Protein AF-A0A9D7BCQ9-F1 (afdb_monomer)

Foldseek 3Di:
DDDPPPFKDWDKDPFADPPQQWKKKWKAFPVRHTPDIDIDGADPRIDTDIDGNVPSDDPGDMDIWIGGPPDGDD

Radius of gyration: 13.4 Å; Cα contacts (8 Å, |Δi|>4): 123; chains: 1; bounding box: 29×22×42 Å

Solvent-accessible surface area (backbone atoms only — not comparable to full-atom values): 4679 Å² total; per-residue (Å²): 131,89,75,80,62,85,34,54,47,79,47,74,42,94,68,49,63,91,90,48,57,40,32,39,40,38,32,22,40,81,87,68,50,76,77,47,76,46,79,42,73,46,54,96,47,29,38,78,49,76,44,74,48,81,65,74,67,71,96,76,63,68,49,78,47,66,23,60,46,97,46,72,78,128

pLDDT: mean 78.8, std 14.35, range [35.03, 90.81]

Sequence (74 aa):
MPQERGDQLFVSLSSVAEGVQTVNVDIYDAFGKRVSARTIAVQDGYLNTVLDLNGELANGVYMVNIAAGAKTCT

Structure (mmCIF, N/CA/C/O backbone):
data_AF-A0A9D7BCQ9-F1
#
_entry.id   AF-A0A9D7BCQ9-F1
#
loop_
_atom_site.group_PDB
_atom_site.id
_atom_site.type_symbol
_atom_site.label_atom_id
_atom_site.label_alt_id
_atom_site.label_comp_id
_atom_site.label_asym_id
_atom_site.label_entity_id
_atom_site.label_seq_id
_atom_site.pdbx_PDB_ins_code
_atom_site.Cartn_x
_atom_site.Cartn_y
_atom_site.Cartn_z
_atom_site.occupancy
_atom_site.B_iso_or_equiv
_atom_site.auth_seq_id
_atom_site.auth_comp_id
_atom_site.auth_asym_id
_atom_site.auth_atom_id
_atom_site.pdbx_PDB_model_num
ATOM 1 N N . MET A 1 1 ? -5.588 -13.705 -27.648 1.00 35.03 1 MET A N 1
ATOM 2 C CA . MET A 1 1 ? -4.379 -13.036 -27.125 1.00 35.03 1 MET A CA 1
ATOM 3 C C . MET A 1 1 ? -4.609 -12.828 -25.633 1.00 35.03 1 MET A C 1
ATOM 5 O O . MET A 1 1 ? -5.642 -12.243 -25.324 1.00 35.03 1 MET A O 1
ATOM 9 N N . PRO A 1 2 ? -3.779 -13.346 -24.713 1.00 41.59 2 PRO A N 1
ATOM 10 C CA . PRO A 1 2 ? -3.921 -13.002 -23.305 1.00 41.59 2 PRO A CA 1
ATOM 11 C C . PRO A 1 2 ? -3.455 -11.552 -23.137 1.00 41.59 2 PRO A C 1
ATOM 13 O O . PRO A 1 2 ? -2.376 -11.182 -23.588 1.00 41.59 2 PRO A O 1
ATOM 16 N N . GLN A 1 3 ? -4.326 -10.708 -22.596 1.00 44.38 3 GLN A N 1
ATOM 17 C CA . GLN A 1 3 ? -4.011 -9.322 -22.293 1.00 44.3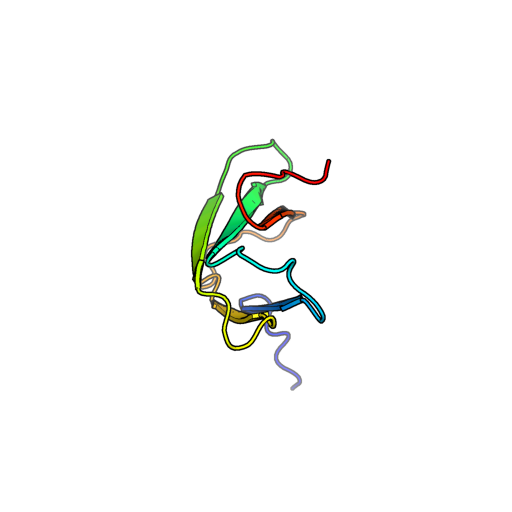8 3 GLN A CA 1
ATOM 18 C C . GLN A 1 3 ? -3.389 -9.327 -20.902 1.00 44.38 3 GLN A C 1
ATOM 20 O O . GLN A 1 3 ? -4.097 -9.518 -19.913 1.00 44.38 3 GLN A O 1
ATOM 25 N N . GLU A 1 4 ? -2.064 -9.221 -20.842 1.00 45.34 4 GLU A N 1
ATOM 26 C CA . GLU A 1 4 ? -1.344 -8.972 -19.595 1.00 45.34 4 GLU A CA 1
ATOM 27 C C . GLU A 1 4 ? -1.925 -7.674 -19.013 1.00 4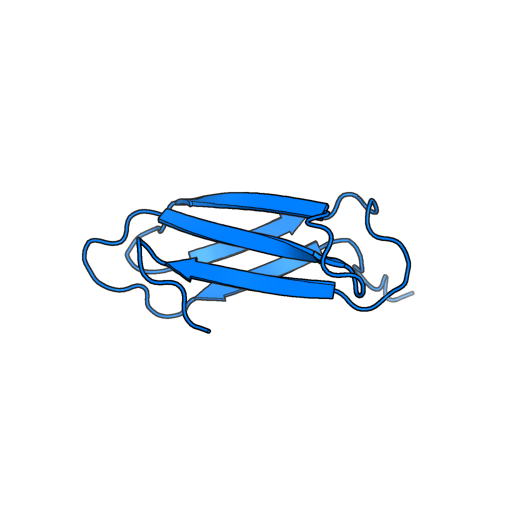5.34 4 GLU A C 1
ATOM 29 O O . GLU A 1 4 ? -1.730 -6.592 -19.565 1.00 45.34 4 GLU A O 1
ATOM 34 N N . ARG A 1 5 ? -2.740 -7.785 -17.958 1.00 54.53 5 ARG A N 1
ATOM 35 C CA . ARG A 1 5 ? -3.377 -6.655 -17.267 1.00 54.53 5 ARG A CA 1
ATOM 36 C C . ARG A 1 5 ? -2.330 -5.934 -16.416 1.00 54.53 5 ARG A C 1
ATOM 38 O O . ARG A 1 5 ? -2.433 -5.926 -15.194 1.00 54.53 5 ARG A O 1
ATOM 45 N N . GLY A 1 6 ? -1.313 -5.359 -17.058 1.00 57.47 6 GLY A N 1
ATOM 46 C CA . GLY A 1 6 ? -0.274 -4.561 -16.395 1.00 57.47 6 GLY A CA 1
ATOM 47 C C . GLY A 1 6 ? -0.829 -3.348 -15.638 1.00 57.47 6 GLY A C 1
ATOM 48 O O . GLY A 1 6 ? -0.140 -2.777 -14.801 1.00 57.47 6 GLY A O 1
ATOM 49 N N . ASP A 1 7 ? -2.096 -3.009 -15.880 1.00 75.88 7 ASP A N 1
ATOM 50 C CA . ASP A 1 7 ? -2.758 -1.831 -15.333 1.00 75.88 7 ASP A CA 1
ATOM 51 C C . ASP A 1 7 ? -3.541 -2.115 -14.045 1.00 75.88 7 ASP A C 1
ATOM 53 O O . ASP A 1 7 ? -4.162 -1.209 -13.507 1.00 75.88 7 ASP A O 1
ATOM 57 N N . GLN A 1 8 ? -3.574 -3.351 -13.535 1.00 78.62 8 GLN A N 1
ATOM 58 C CA . GLN A 1 8 ? -4.368 -3.686 -12.348 1.00 78.62 8 GLN A CA 1
ATOM 59 C C . GLN A 1 8 ? -3.534 -4.410 -11.297 1.00 78.62 8 GLN A C 1
ATOM 61 O O . GLN A 1 8 ? -2.997 -5.489 -11.538 1.00 78.62 8 GLN A O 1
ATOM 66 N N . LEU A 1 9 ? -3.488 -3.840 -10.094 1.00 80.50 9 LEU A N 1
ATOM 67 C CA . LEU A 1 9 ? -2.898 -4.471 -8.920 1.00 80.50 9 LEU A CA 1
ATOM 68 C C . LEU A 1 9 ? -4.004 -5.055 -8.038 1.00 80.50 9 LEU A C 1
ATOM 70 O O . LEU A 1 9 ? -4.838 -4.329 -7.497 1.00 80.50 9 LEU A O 1
ATOM 74 N N . PHE A 1 10 ? -3.985 -6.373 -7.869 1.00 83.44 10 PHE A N 1
ATOM 75 C CA . PHE A 1 10 ? -4.869 -7.078 -6.947 1.00 83.44 10 PHE A CA 1
ATOM 76 C C . PHE A 1 10 ? -4.231 -7.096 -5.560 1.00 83.44 10 PHE A C 1
ATOM 78 O O . PHE A 1 10 ? -3.150 -7.656 -5.376 1.00 83.44 10 PHE A O 1
ATOM 85 N N . VAL A 1 11 ? -4.898 -6.485 -4.583 1.00 82.44 11 VAL A N 1
ATOM 86 C CA . VAL A 1 11 ? -4.453 -6.466 -3.187 1.00 82.44 11 VAL A CA 1
ATOM 87 C C . VAL A 1 11 ? -5.446 -7.262 -2.355 1.00 82.44 11 VAL A C 1
ATOM 89 O O . VAL A 1 11 ? -6.644 -6.971 -2.338 1.00 82.44 11 VAL A O 1
ATOM 92 N N . SER A 1 12 ? -4.947 -8.281 -1.660 1.00 84.19 12 SER A N 1
ATOM 93 C CA . SER A 1 12 ? -5.745 -9.121 -0.772 1.00 84.19 12 SER A CA 1
ATOM 94 C C . SER A 1 12 ? -5.041 -9.299 0.569 1.00 84.19 12 SER A C 1
ATOM 96 O O . SER A 1 12 ? -3.899 -9.750 0.614 1.00 84.19 12 SER A O 1
ATOM 98 N N . LEU A 1 13 ? -5.730 -8.963 1.659 1.00 82.31 13 LEU A N 1
ATOM 99 C CA . LEU A 1 13 ? -5.303 -9.252 3.027 1.00 82.31 13 LEU A CA 1
ATOM 100 C C . LEU A 1 13 ? -6.315 -10.214 3.645 1.00 82.31 13 LEU A C 1
ATOM 102 O O . LEU A 1 13 ? -7.490 -9.880 3.805 1.00 82.31 13 LEU A O 1
ATOM 106 N N . SER A 1 14 ? -5.844 -11.414 3.983 1.00 80.00 14 SER A N 1
ATOM 107 C CA . SER A 1 14 ? -6.658 -12.505 4.532 1.00 80.00 14 SER A CA 1
ATOM 108 C C . SER A 1 14 ? -7.015 -12.325 6.006 1.00 80.00 14 SER A C 1
ATOM 110 O O . SER A 1 14 ? -7.845 -13.059 6.523 1.00 80.00 14 SER A O 1
ATOM 112 N N . SER A 1 15 ? -6.369 -11.391 6.697 1.00 81.12 15 SER A N 1
ATOM 113 C CA . SER A 1 15 ? -6.720 -11.008 8.059 1.00 81.12 15 SER A CA 1
ATOM 114 C C . SER A 1 15 ? -6.176 -9.619 8.338 1.00 81.12 15 SER A C 1
ATOM 116 O O . SER A 1 15 ? -4.973 -9.379 8.196 1.00 81.12 15 SER A O 1
ATOM 118 N N . VAL A 1 16 ? -7.046 -8.722 8.765 1.00 81.62 16 VAL A N 1
ATOM 119 C CA . VAL A 1 16 ? -6.674 -7.403 9.257 1.00 81.62 16 VAL A CA 1
ATOM 120 C C . VAL A 1 16 ? -6.950 -7.361 10.759 1.00 81.62 16 VAL A C 1
ATOM 122 O O . VAL A 1 16 ? -7.959 -7.884 11.226 1.00 81.62 16 VAL A O 1
ATOM 125 N N . ALA A 1 17 ? -6.018 -6.795 11.529 1.00 81.75 17 ALA A N 1
ATOM 126 C CA . ALA A 1 17 ? -6.125 -6.748 12.984 1.00 81.75 17 ALA A CA 1
ATOM 127 C C . ALA A 1 17 ? -7.410 -6.038 13.443 1.00 81.75 17 ALA A C 1
ATOM 129 O O . ALA A 1 17 ? -7.832 -5.042 12.851 1.00 81.75 17 ALA A O 1
ATOM 130 N N . GLU A 1 18 ? -8.002 -6.535 14.528 1.00 78.62 18 GLU A N 1
ATOM 131 C CA . GLU A 1 18 ? -9.231 -5.982 15.092 1.00 78.62 18 GLU A CA 1
ATOM 132 C C . GLU A 1 18 ? -9.050 -4.493 15.449 1.00 78.62 18 GLU A C 1
ATOM 134 O O . GLU A 1 18 ? -8.024 -4.082 15.995 1.00 78.62 18 GLU A O 1
ATOM 139 N N . GLY A 1 19 ? -10.029 -3.665 15.079 1.00 81.56 19 GLY A N 1
ATOM 140 C CA . GLY A 1 19 ? -9.976 -2.209 15.251 1.00 81.56 19 GLY A CA 1
ATOM 141 C C . GLY A 1 19 ? -9.297 -1.430 14.116 1.00 81.56 19 GLY A C 1
ATOM 142 O O . GLY A 1 19 ? -9.407 -0.202 14.082 1.00 81.56 19 GLY A O 1
ATOM 143 N N . VAL A 1 20 ? -8.650 -2.095 13.151 1.00 87.38 20 VAL A N 1
ATOM 144 C CA . VAL A 1 20 ? -8.158 -1.431 11.934 1.00 87.38 20 VAL A CA 1
ATOM 145 C C . VAL A 1 20 ? -9.306 -1.259 10.942 1.00 87.38 20 VAL A C 1
ATOM 147 O O . VAL A 1 20 ? -9.861 -2.225 10.428 1.00 87.38 20 VAL A O 1
ATOM 150 N N . GLN A 1 21 ? -9.642 -0.004 10.656 1.00 88.38 21 GLN A N 1
ATOM 151 C CA . GLN A 1 21 ? -10.745 0.353 9.756 1.00 88.38 21 GLN A CA 1
ATOM 152 C C . GLN A 1 21 ? -10.272 0.638 8.330 1.00 88.38 21 GLN A C 1
ATOM 154 O O . GLN A 1 21 ? -11.050 0.546 7.383 1.00 88.38 21 GLN A O 1
ATOM 159 N N . THR A 1 22 ? -8.999 0.999 8.169 1.00 89.38 22 THR A N 1
ATOM 160 C CA . THR A 1 22 ? -8.425 1.394 6.886 1.00 89.38 22 THR A CA 1
ATOM 161 C C . THR A 1 22 ? -7.019 0.841 6.697 1.00 89.38 22 THR A C 1
ATOM 163 O O . THR A 1 22 ? -6.257 0.640 7.648 1.00 89.38 22 THR A O 1
ATOM 166 N N . VAL A 1 23 ? -6.680 0.617 5.433 1.00 88.62 23 VAL A N 1
ATOM 167 C CA . VAL A 1 23 ? -5.355 0.225 4.961 1.00 88.62 23 VAL A CA 1
ATOM 168 C C . VAL A 1 23 ? -4.875 1.279 3.975 1.00 88.62 23 VAL A C 1
ATOM 170 O O . VAL A 1 23 ? -5.609 1.662 3.064 1.00 88.62 23 VAL A O 1
ATOM 173 N N . ASN A 1 24 ? -3.644 1.738 4.154 1.00 90.25 24 ASN A N 1
ATOM 174 C CA . ASN A 1 24 ? -2.963 2.594 3.197 1.00 90.25 24 ASN A CA 1
ATOM 175 C C . ASN A 1 24 ? -2.117 1.739 2.260 1.00 90.25 24 ASN A C 1
ATOM 177 O O . ASN A 1 24 ? -1.403 0.840 2.702 1.00 90.25 24 ASN A O 1
ATOM 181 N N . VAL A 1 25 ? -2.206 2.039 0.971 1.00 89.56 25 VAL A N 1
ATOM 182 C CA . VAL A 1 25 ? -1.389 1.447 -0.079 1.00 89.56 25 VAL A CA 1
ATOM 183 C C . VAL A 1 25 ? -0.658 2.578 -0.784 1.00 89.56 25 VAL A C 1
ATOM 185 O O . VAL A 1 25 ? -1.283 3.393 -1.465 1.00 89.56 25 VAL A O 1
ATOM 188 N N . ASP A 1 26 ? 0.658 2.628 -0.619 1.00 90.50 26 ASP A N 1
ATOM 189 C CA . ASP A 1 26 ? 1.540 3.565 -1.308 1.00 90.50 26 ASP A CA 1
ATOM 190 C C . ASP A 1 26 ? 2.375 2.802 -2.342 1.00 90.50 26 ASP A C 1
ATOM 192 O O . ASP A 1 26 ? 2.919 1.735 -2.058 1.00 90.50 26 ASP A O 1
ATOM 196 N N . ILE A 1 27 ? 2.496 3.349 -3.549 1.00 88.31 27 ILE A N 1
ATOM 197 C CA . ILE A 1 27 ? 3.301 2.773 -4.631 1.00 88.31 27 ILE A CA 1
ATOM 198 C C . ILE A 1 27 ? 4.440 3.735 -4.942 1.00 88.31 27 ILE A C 1
ATOM 200 O O . ILE A 1 27 ? 4.210 4.929 -5.157 1.00 88.31 27 ILE A O 1
ATOM 204 N N . TYR A 1 28 ? 5.655 3.206 -4.999 1.00 89.38 28 TYR A N 1
ATOM 205 C CA . TYR A 1 28 ? 6.879 3.938 -5.299 1.00 89.38 28 TYR A CA 1
ATOM 206 C C . TYR A 1 28 ? 7.541 3.372 -6.553 1.00 89.38 28 TYR A C 1
ATOM 208 O O . TYR A 1 28 ? 7.524 2.160 -6.762 1.00 89.38 28 TYR A O 1
ATOM 216 N N . ASP A 1 29 ? 8.131 4.233 -7.381 1.00 88.75 29 ASP A N 1
ATOM 217 C CA . ASP A 1 29 ? 8.999 3.790 -8.476 1.00 88.75 29 ASP A CA 1
ATOM 218 C C . ASP A 1 29 ? 10.366 3.299 -7.963 1.00 88.75 29 ASP A C 1
ATOM 220 O O . ASP A 1 29 ? 10.689 3.404 -6.777 1.00 88.75 29 ASP A O 1
ATOM 224 N N . ALA A 1 30 ? 11.192 2.774 -8.868 1.00 86.75 30 ALA A N 1
ATOM 225 C CA . ALA A 1 30 ? 12.533 2.280 -8.551 1.00 86.75 30 ALA A CA 1
ATOM 226 C C . ALA A 1 30 ? 13.485 3.348 -7.966 1.00 86.75 30 ALA A C 1
ATOM 228 O O . ALA A 1 30 ? 14.517 2.993 -7.398 1.00 86.75 30 ALA A O 1
ATOM 229 N N . PHE A 1 31 ? 13.156 4.639 -8.085 1.00 89.31 31 PHE A N 1
ATOM 230 C CA . PHE A 1 31 ? 13.920 5.753 -7.517 1.00 89.31 31 PHE A CA 1
ATOM 231 C C . PHE A 1 31 ? 13.370 6.213 -6.157 1.00 89.31 31 PHE A C 1
ATOM 233 O O . PHE A 1 31 ? 13.905 7.147 -5.560 1.00 89.31 31 PHE A O 1
ATOM 240 N N . GLY A 1 32 ? 12.310 5.570 -5.654 1.00 89.06 32 GLY A N 1
ATOM 241 C CA . GLY A 1 32 ? 11.665 5.907 -4.387 1.00 89.06 32 GLY A CA 1
ATOM 242 C C . GLY A 1 32 ? 10.685 7.080 -4.478 1.00 89.06 32 GLY A C 1
ATOM 243 O O . GLY A 1 32 ? 10.236 7.581 -3.445 1.00 89.06 32 GLY A O 1
ATOM 244 N N . LYS A 1 33 ? 10.316 7.538 -5.682 1.00 89.75 33 LYS A N 1
ATOM 245 C CA . LYS A 1 33 ? 9.268 8.554 -5.841 1.00 89.75 33 LYS A CA 1
ATOM 246 C C . LYS A 1 33 ? 7.907 7.891 -5.680 1.00 89.75 33 LYS A C 1
ATOM 248 O O . LYS A 1 33 ? 7.593 6.930 -6.378 1.00 89.75 33 LYS A O 1
ATOM 253 N N . ARG A 1 34 ? 7.063 8.440 -4.803 1.00 90.19 34 ARG A N 1
ATOM 254 C CA . ARG A 1 34 ? 5.678 7.977 -4.665 1.00 9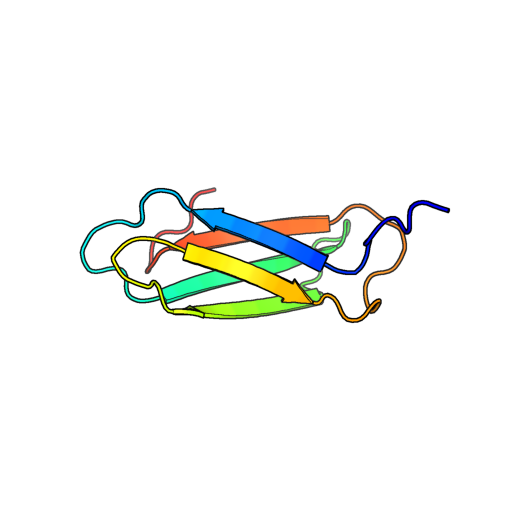0.19 34 ARG A CA 1
ATOM 255 C C . ARG A 1 34 ? 4.873 8.344 -5.911 1.00 90.19 34 ARG A C 1
ATOM 257 O O . ARG A 1 34 ? 4.728 9.527 -6.219 1.00 90.19 34 ARG A O 1
ATOM 264 N N . VAL A 1 35 ? 4.350 7.335 -6.599 1.00 88.88 35 VAL A N 1
ATOM 265 C CA . VAL A 1 35 ? 3.559 7.475 -7.832 1.00 88.88 35 VAL A CA 1
ATOM 266 C C . VAL A 1 35 ? 2.058 7.325 -7.587 1.00 88.88 35 VAL A C 1
ATOM 268 O O . VAL A 1 35 ? 1.269 7.888 -8.332 1.00 88.88 35 VAL A O 1
ATOM 271 N N . SER A 1 36 ? 1.650 6.629 -6.522 1.00 87.12 36 SER A N 1
ATOM 272 C CA . SER A 1 36 ? 0.240 6.475 -6.145 1.00 87.12 36 SER A CA 1
ATOM 273 C C . SER A 1 36 ? 0.103 6.287 -4.635 1.00 87.12 36 SER A C 1
ATOM 275 O O . SER A 1 36 ? 1.007 5.754 -3.991 1.00 87.12 36 SER A O 1
ATOM 277 N N . ALA A 1 37 ? -1.014 6.743 -4.072 1.00 89.81 37 ALA A N 1
ATOM 278 C CA . ALA A 1 37 ? -1.360 6.573 -2.664 1.00 89.81 37 ALA A CA 1
ATOM 279 C C . ALA A 1 37 ? -2.875 6.403 -2.533 1.00 89.81 37 ALA A C 1
ATOM 281 O O . ALA A 1 37 ? -3.637 7.221 -3.057 1.00 89.81 37 ALA A O 1
ATOM 282 N N . ARG A 1 38 ? -3.321 5.346 -1.852 1.00 88.00 38 ARG A N 1
ATOM 283 C CA . ARG A 1 38 ? -4.744 5.047 -1.654 1.00 88.00 38 ARG A CA 1
ATOM 284 C C . ARG A 1 38 ? -5.016 4.612 -0.226 1.00 88.00 38 ARG A C 1
ATOM 286 O O . ARG A 1 38 ? -4.281 3.803 0.325 1.00 88.00 38 ARG A O 1
ATOM 293 N N . THR A 1 39 ? -6.117 5.098 0.331 1.00 90.81 39 THR A N 1
ATOM 294 C CA . THR A 1 39 ? -6.665 4.621 1.602 1.00 90.81 39 THR A CA 1
ATOM 295 C C . THR A 1 39 ? -7.913 3.810 1.306 1.00 90.81 39 THR A C 1
ATOM 297 O O . THR A 1 39 ? -8.818 4.287 0.622 1.00 90.81 39 THR A O 1
ATOM 300 N N . ILE A 1 40 ? -7.953 2.579 1.800 1.00 89.88 40 ILE A N 1
ATOM 301 C CA . ILE A 1 40 ? -8.985 1.600 1.470 1.00 89.88 40 ILE A CA 1
ATOM 302 C C . ILE A 1 40 ? -9.625 1.120 2.765 1.00 89.88 40 ILE A C 1
ATOM 304 O O . ILE A 1 40 ? -8.926 0.755 3.709 1.00 89.88 40 ILE A O 1
ATOM 308 N N . ALA A 1 41 ? -10.954 1.151 2.822 1.00 88.94 41 ALA A N 1
ATOM 309 C CA . ALA A 1 41 ? -11.696 0.656 3.971 1.00 88.94 41 ALA A CA 1
ATOM 310 C C . ALA A 1 41 ? -11.605 -0.873 4.053 1.00 88.94 41 ALA A C 1
ATOM 312 O O . ALA A 1 41 ? -11.739 -1.571 3.046 1.00 88.94 41 ALA A O 1
ATOM 313 N N . VAL A 1 42 ? -11.392 -1.377 5.264 1.00 88.81 42 VAL A N 1
ATOM 314 C CA . VAL A 1 42 ? -11.426 -2.807 5.580 1.00 88.81 42 VAL A CA 1
ATOM 315 C C . VAL A 1 42 ? -12.886 -3.226 5.714 1.00 88.81 42 VAL A C 1
ATOM 317 O O . VAL A 1 42 ? -13.666 -2.534 6.367 1.00 88.81 42 VAL A O 1
ATOM 320 N N . GLN A 1 43 ? -13.257 -4.350 5.105 1.00 86.06 43 GLN A N 1
ATOM 321 C CA . GLN A 1 43 ? -14.615 -4.890 5.160 1.00 86.06 43 GLN A CA 1
ATOM 322 C C . GLN A 1 43 ? -14.587 -6.244 5.862 1.00 86.06 43 GLN A C 1
ATOM 324 O O . GLN A 1 43 ? -13.891 -7.159 5.430 1.00 86.06 43 GLN A O 1
ATOM 329 N N . ASP A 1 44 ? -15.305 -6.346 6.981 1.00 83.38 44 ASP A N 1
ATOM 330 C CA . ASP A 1 44 ? -15.431 -7.568 7.788 1.00 83.38 44 ASP A CA 1
ATOM 331 C C . ASP A 1 44 ? -14.091 -8.204 8.213 1.00 83.38 44 ASP A C 1
ATOM 333 O O . ASP A 1 44 ? -13.975 -9.419 8.337 1.00 83.38 44 ASP A O 1
ATOM 337 N N . GLY A 1 45 ? -13.056 -7.385 8.440 1.00 82.88 45 GLY A N 1
ATOM 338 C CA . GLY A 1 45 ? -11.713 -7.860 8.810 1.00 82.88 45 GLY A CA 1
ATOM 339 C C . GLY A 1 45 ? -10.873 -8.367 7.631 1.00 82.88 45 GLY A C 1
ATOM 340 O O . GLY A 1 45 ? -9.756 -8.847 7.831 1.00 82.88 45 GLY A O 1
ATOM 341 N N . TYR A 1 46 ? -11.378 -8.213 6.408 1.00 83.88 46 TYR A N 1
ATOM 342 C CA . TYR A 1 46 ? -10.701 -8.565 5.169 1.00 83.88 46 TYR A CA 1
ATOM 343 C C . TYR A 1 46 ? -10.518 -7.334 4.284 1.00 83.88 46 TYR A C 1
ATOM 345 O O . TYR A 1 46 ? -11.254 -6.345 4.347 1.00 83.88 46 TYR A O 1
ATOM 353 N N . LEU A 1 47 ? -9.523 -7.411 3.408 1.00 8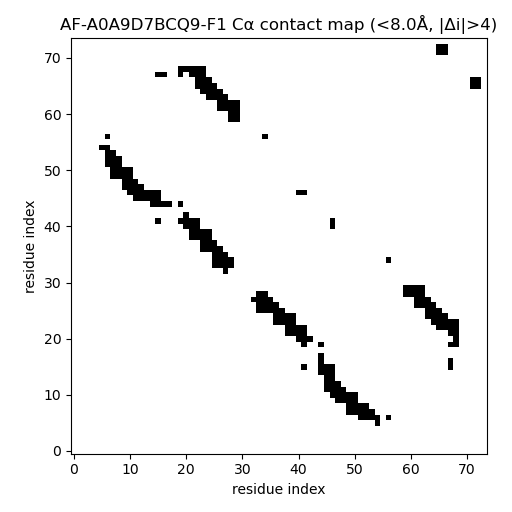5.69 47 LEU A N 1
ATOM 354 C CA . LEU A 1 47 ? -9.372 -6.473 2.308 1.00 85.69 47 LEU A CA 1
ATOM 355 C C . LEU A 1 47 ? -9.243 -7.275 1.023 1.00 85.69 47 LEU A C 1
ATOM 357 O O . LEU A 1 47 ? -8.348 -8.107 0.911 1.00 85.69 47 LEU A O 1
ATOM 361 N N . ASN A 1 48 ? -10.108 -7.004 0.052 1.00 88.25 48 ASN A N 1
ATOM 362 C CA . ASN A 1 48 ? -9.952 -7.489 -1.311 1.00 88.25 48 ASN A CA 1
ATOM 363 C C . ASN A 1 48 ? -10.312 -6.355 -2.265 1.00 88.25 48 ASN A C 1
ATOM 365 O O . ASN A 1 48 ? -11.453 -5.893 -2.295 1.00 88.25 48 ASN A O 1
ATOM 369 N N . THR A 1 49 ? -9.320 -5.849 -2.984 1.00 84.38 49 THR A N 1
ATOM 370 C CA . THR A 1 49 ? -9.485 -4.662 -3.814 1.00 84.38 49 THR A CA 1
ATOM 371 C C . THR A 1 49 ? -8.607 -4.742 -5.049 1.00 84.38 49 THR A C 1
ATOM 373 O O . THR A 1 49 ? -7.500 -5.285 -5.028 1.00 84.38 49 THR A O 1
ATOM 376 N N . VAL A 1 50 ? 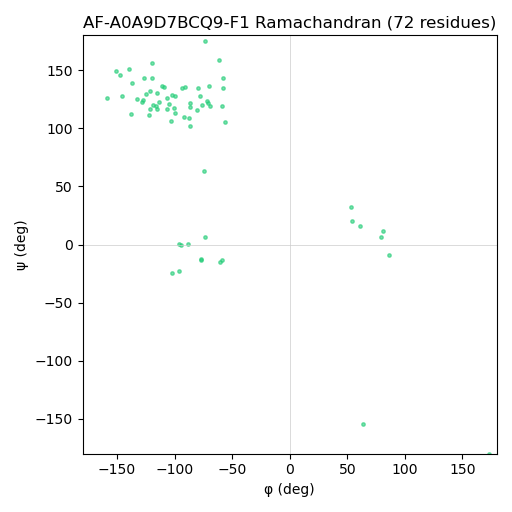-9.129 -4.189 -6.137 1.00 86.56 50 VAL A N 1
ATOM 377 C CA . VAL A 1 50 ? -8.404 -4.026 -7.389 1.00 86.56 50 VAL A CA 1
ATOM 378 C C . VAL A 1 50 ? -8.065 -2.554 -7.514 1.00 86.56 50 VAL A C 1
ATOM 380 O O . VAL A 1 50 ? -8.951 -1.700 -7.590 1.00 86.56 50 VAL A O 1
ATOM 383 N N . LEU A 1 51 ? -6.773 -2.257 -7.512 1.00 83.25 51 LEU A N 1
ATOM 384 C CA . LEU A 1 51 ? -6.272 -0.923 -7.771 1.00 83.25 51 LEU A CA 1
ATOM 385 C C . LEU A 1 51 ? -5.982 -0.803 -9.259 1.00 83.25 51 LEU A C 1
ATOM 387 O O . LEU A 1 51 ? -5.044 -1.413 -9.763 1.00 83.25 51 LEU A O 1
ATOM 391 N N . ASP A 1 52 ? -6.796 -0.009 -9.945 1.00 83.00 52 ASP A N 1
ATOM 392 C CA . ASP A 1 52 ? -6.492 0.408 -11.309 1.00 83.00 52 ASP A CA 1
ATOM 393 C C . ASP A 1 52 ? -5.324 1.399 -11.293 1.00 83.00 52 ASP A C 1
ATOM 395 O O . ASP A 1 52 ? -5.385 2.425 -10.615 1.00 83.00 52 ASP A O 1
ATOM 399 N N . LEU A 1 53 ? -4.250 1.065 -11.989 1.00 77.81 53 LEU A N 1
ATOM 400 C CA . LEU A 1 53 ? -3.041 1.865 -12.147 1.00 77.81 53 LEU A CA 1
ATOM 401 C C . LEU A 1 53 ? -3.155 2.810 -13.354 1.00 77.81 53 LEU A C 1
ATOM 403 O O . LEU A 1 53 ? -2.214 3.552 -13.625 1.00 77.81 53 LEU A O 1
ATOM 407 N N . ASN A 1 54 ? -4.293 2.785 -14.064 1.00 72.06 54 ASN A N 1
ATOM 408 C CA . ASN A 1 54 ? -4.662 3.640 -15.194 1.00 72.06 54 ASN A CA 1
ATOM 409 C C . ASN A 1 54 ? -3.637 3.659 -16.345 1.00 72.06 54 ASN A C 1
ATOM 411 O O . ASN A 1 54 ? -3.607 4.608 -17.127 1.00 72.06 54 ASN A O 1
ATOM 415 N N . GLY A 1 55 ? -2.755 2.657 -16.436 1.00 69.75 55 GLY A N 1
ATOM 416 C CA . GLY A 1 55 ? -1.620 2.678 -17.364 1.00 69.75 55 GLY A CA 1
ATOM 417 C C . GLY A 1 55 ? -0.642 3.841 -17.124 1.00 69.75 55 GLY A C 1
ATOM 418 O O . GLY A 1 55 ? 0.161 4.165 -17.997 1.00 69.75 55 GLY A O 1
ATOM 419 N N . GLU A 1 56 ? -0.703 4.497 -15.958 1.00 67.12 56 GLU A N 1
ATOM 420 C CA . GLU A 1 56 ? 0.155 5.638 -15.598 1.00 67.12 56 GLU A CA 1
ATOM 421 C C . GLU A 1 56 ? 1.570 5.201 -15.199 1.00 67.12 56 GLU A C 1
ATOM 423 O O . GLU A 1 56 ? 2.485 6.024 -15.094 1.00 67.12 56 GLU A O 1
ATOM 428 N N . LEU A 1 57 ? 1.765 3.902 -14.970 1.00 74.81 57 LEU A N 1
ATOM 429 C CA . LEU A 1 57 ? 3.061 3.338 -14.637 1.00 74.81 57 LEU A CA 1
ATOM 430 C C . LEU A 1 57 ? 3.835 3.012 -15.914 1.00 74.81 57 LEU A C 1
ATOM 432 O O . LEU A 1 57 ? 3.402 2.229 -16.755 1.00 74.81 57 LEU A O 1
ATOM 436 N N . ALA A 1 58 ? 5.014 3.614 -16.042 1.00 78.50 58 ALA A N 1
ATOM 437 C CA . ALA A 1 58 ? 5.982 3.215 -17.049 1.00 78.50 58 ALA A CA 1
ATOM 438 C C . ALA A 1 58 ? 6.416 1.754 -16.836 1.00 78.50 58 ALA A C 1
ATOM 440 O O . ALA A 1 58 ? 6.345 1.216 -15.734 1.00 78.50 58 ALA A O 1
ATOM 441 N N . ASN A 1 59 ? 6.940 1.111 -17.880 1.00 76.81 59 ASN A N 1
ATOM 442 C CA . ASN A 1 59 ? 7.560 -0.202 -17.718 1.00 76.81 59 ASN A CA 1
ATOM 443 C C . ASN A 1 59 ? 8.725 -0.108 -16.723 1.00 76.81 59 ASN A C 1
ATOM 445 O O . ASN A 1 59 ? 9.692 0.618 -16.962 1.00 76.81 59 ASN A O 1
ATOM 449 N N . GLY A 1 60 ? 8.642 -0.846 -15.619 1.00 80.12 60 GLY A N 1
ATOM 450 C CA . GLY A 1 60 ? 9.642 -0.765 -14.567 1.00 80.12 60 GLY A CA 1
ATOM 451 C C . GLY A 1 60 ? 9.284 -1.557 -13.319 1.00 80.12 60 GLY A C 1
ATOM 452 O O . GLY A 1 60 ? 8.248 -2.213 -13.240 1.00 80.12 60 GLY A O 1
ATOM 453 N N . VAL A 1 61 ? 10.184 -1.495 -12.341 1.00 83.06 61 VAL A N 1
ATOM 454 C CA . VAL A 1 61 ? 9.985 -2.084 -11.015 1.00 83.06 61 VAL A CA 1
ATOM 455 C C . VAL A 1 61 ? 9.364 -1.037 -10.099 1.00 83.06 61 VAL A C 1
ATOM 457 O O . VAL A 1 61 ? 9.818 0.108 -10.060 1.00 83.06 61 VAL A O 1
ATOM 460 N N . TYR A 1 62 ? 8.358 -1.461 -9.340 1.00 87.19 62 TYR A N 1
ATOM 461 C CA . TYR A 1 62 ? 7.662 -0.641 -8.359 1.00 87.19 62 TYR A CA 1
ATOM 462 C C . TYR A 1 62 ? 7.649 -1.339 -7.005 1.00 87.19 62 TYR A C 1
ATOM 464 O O . TYR A 1 62 ? 7.511 -2.559 -6.922 1.00 87.19 62 TYR A O 1
ATOM 472 N N . MET A 1 63 ? 7.771 -0.553 -5.941 1.00 87.31 63 MET A N 1
ATOM 473 C CA 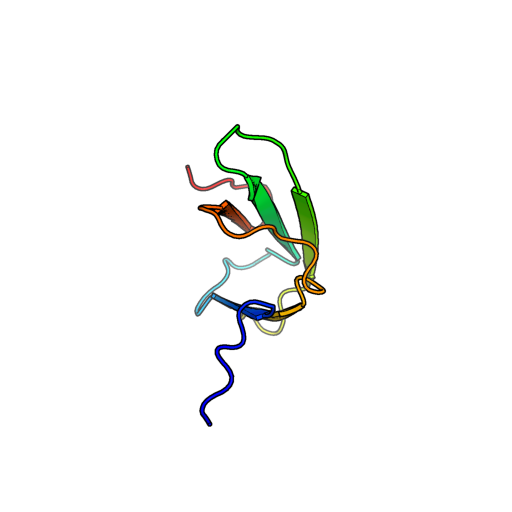. MET A 1 63 ? 7.612 -1.018 -4.572 1.00 87.31 63 MET A CA 1
ATOM 474 C C . MET A 1 63 ? 6.214 -0.654 -4.084 1.00 87.31 63 MET A C 1
ATOM 476 O O . MET A 1 63 ? 5.811 0.506 -4.156 1.00 87.31 63 MET A O 1
ATOM 480 N N . VAL A 1 64 ? 5.491 -1.639 -3.560 1.00 88.12 64 VAL A N 1
ATOM 481 C CA . VAL A 1 64 ? 4.179 -1.438 -2.939 1.00 88.12 64 VAL A CA 1
ATOM 482 C C . VAL A 1 64 ? 4.347 -1.541 -1.430 1.00 88.12 64 VAL A C 1
ATOM 484 O O . 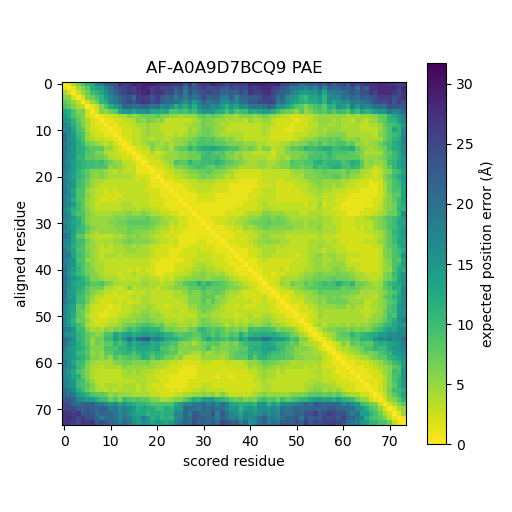VAL A 1 64 ? 4.791 -2.567 -0.922 1.00 88.12 64 VAL A O 1
ATOM 487 N N . ASN A 1 65 ? 3.993 -0.477 -0.720 1.00 88.75 65 ASN A N 1
ATOM 488 C CA . ASN A 1 65 ? 3.931 -0.443 0.733 1.00 88.75 65 ASN A CA 1
ATOM 489 C C . ASN A 1 65 ? 2.466 -0.544 1.169 1.00 88.75 65 ASN A C 1
ATOM 491 O O . ASN A 1 65 ? 1.622 0.207 0.679 1.00 88.75 65 ASN A O 1
ATOM 495 N N . ILE A 1 66 ? 2.172 -1.479 2.072 1.00 87.25 66 ILE A N 1
ATOM 496 C CA . ILE A 1 66 ? 0.834 -1.716 2.612 1.00 87.25 66 ILE A CA 1
ATOM 497 C C . ILE A 1 66 ? 0.899 -1.551 4.130 1.00 87.25 66 ILE A C 1
ATOM 499 O O . ILE A 1 66 ? 1.555 -2.332 4.818 1.00 87.25 66 ILE A O 1
ATOM 503 N N 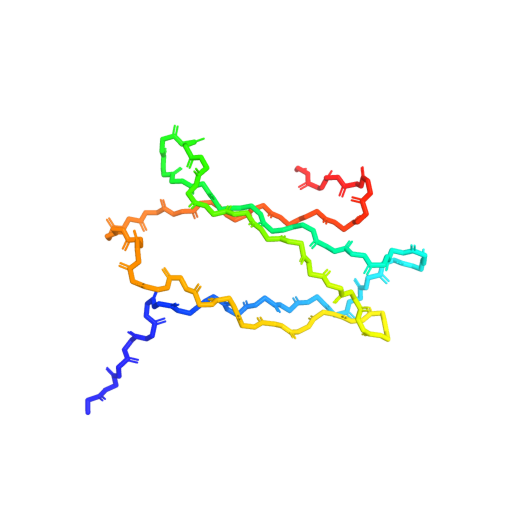. ALA A 1 67 ? 0.185 -0.557 4.655 1.00 86.56 67 ALA A N 1
ATOM 504 C CA . ALA A 1 67 ? 0.116 -0.267 6.084 1.00 86.56 67 ALA A CA 1
ATOM 505 C C . ALA A 1 67 ? -1.324 -0.395 6.591 1.00 86.56 67 ALA A C 1
ATOM 507 O O . ALA A 1 67 ? -2.225 0.307 6.131 1.00 86.56 67 ALA A O 1
ATOM 508 N N . ALA A 1 68 ? -1.545 -1.295 7.549 1.00 82.50 68 ALA A N 1
ATOM 509 C CA . ALA A 1 68 ? -2.844 -1.529 8.172 1.00 82.50 68 ALA A CA 1
ATOM 510 C C . ALA A 1 68 ? -2.907 -0.803 9.526 1.00 82.50 68 ALA A C 1
ATOM 512 O O . ALA A 1 68 ? -2.186 -1.143 10.469 1.00 82.50 68 ALA A O 1
ATOM 513 N N . GLY A 1 69 ? -3.762 0.217 9.631 1.00 72.06 69 GLY A N 1
ATOM 514 C CA . GLY A 1 69 ? -3.772 1.116 10.788 1.00 72.06 69 GLY A CA 1
ATOM 515 C C . GLY A 1 69 ? -2.464 1.911 10.920 1.00 72.06 69 GLY A C 1
ATOM 516 O O . GLY A 1 69 ? -1.747 2.126 9.949 1.00 72.06 69 GLY A O 1
ATOM 517 N N . ALA A 1 70 ? -2.122 2.347 12.135 1.00 63.25 70 ALA A N 1
ATOM 518 C CA . ALA A 1 70 ? -0.889 3.105 12.395 1.00 63.25 70 ALA A CA 1
ATOM 519 C C . ALA A 1 70 ? 0.400 2.251 12.360 1.00 63.25 70 ALA A C 1
ATOM 521 O O . ALA A 1 70 ? 1.469 2.739 12.727 1.00 63.25 70 ALA A O 1
ATOM 522 N N . LYS A 1 71 ? 0.318 0.972 11.973 1.00 55.62 71 LYS A N 1
ATOM 523 C CA . LYS A 1 71 ? 1.471 0.072 11.925 1.00 55.62 71 LYS A CA 1
ATOM 524 C C . LYS A 1 71 ? 1.938 -0.102 10.483 1.00 55.62 71 LYS A C 1
ATOM 526 O O . LYS A 1 71 ? 1.319 -0.809 9.694 1.00 55.62 71 LYS A O 1
ATOM 531 N N . THR A 1 72 ? 3.061 0.533 10.169 1.00 47.47 72 THR A N 1
ATOM 532 C CA . THR A 1 72 ? 3.866 0.231 8.984 1.00 47.47 72 THR A CA 1
ATOM 533 C C . THR A 1 72 ? 4.645 -1.055 9.254 1.00 47.47 72 THR A C 1
ATOM 535 O O . THR A 1 72 ? 5.422 -1.105 10.207 1.00 47.47 72 THR A O 1
ATOM 538 N N . CYS A 1 73 ? 4.441 -2.098 8.451 1.00 39.22 73 CYS A N 1
ATOM 539 C CA . CYS A 1 73 ? 5.337 -3.255 8.431 1.00 39.22 73 CYS A CA 1
ATOM 540 C C . CYS A 1 73 ? 6.459 -2.960 7.427 1.00 39.22 73 CYS A C 1
ATOM 542 O O . CYS A 1 73 ? 6.202 -2.892 6.229 1.00 39.22 73 CYS A O 1
ATOM 544 N N . THR A 1 74 ? 7.668 -2.720 7.933 1.00 39.97 74 THR A N 1
ATOM 545 C CA . THR A 1 74 ? 8.921 -2.597 7.162 1.00 39.97 74 THR A CA 1
ATOM 546 C C . THR A 1 74 ? 9.717 -3.883 7.218 1.00 39.97 74 THR A C 1
ATOM 548 O O . THR A 1 74 ? 9.772 -4.451 8.335 1.00 39.97 74 THR A O 1
#

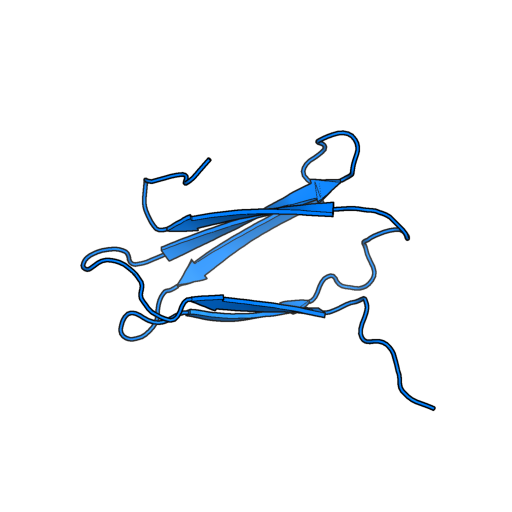Mean predicted aligned error: 7.43 Å

Secondary structure (DSSP, 8-state):
-----TTEEEEEES---TT--EEEEEEEETTS-EEEEEEEE-BTTBEEEEEE-TT-SPSS-EEEEEEETTEE--

Nearest PDB structures (foldseek):
  4ziq-assembly1_A-2  TM=6.336E-01  e=2.085E-01  Escherichia coli K-12
  5a42-assembly1_A  TM=5.622E-01  e=5.405E-01  Escherichia coli K-12
  5jtw-assembly1_A  TM=6.449E-01  e=1.482E+00  Homo sapiens
  4u59-assembly1_A  TM=5.465E-01  e=1.854E+00  Salmonella enterica subsp. enterica serovar Typhimurium
  7zg0-assembly1_E  TM=6.428E-01  e=5.081E+00  Mus musculus